Protein AF-A0A6G3WKS9-F1 (afdb_monomer_lite)

Secondary structure (DSSP, 8-state):
-B-SS-STT-HHHHHHHHHHHHTT---EEEEE-SSSS-EEEEETTEEEEEE----TT-S-TTTTS-STTT-TTS-SSHHHHHHHHHHHHHHHHHHHHHHHHHHHHHTT------S--GGGGHHHHHHHHHHHHHHHHHHHHHHHHHHHHHH--SHHHHHHHHHHHHHHGGGTHHHH-GGGG--

Foldseek 3Di:
DEDAADPVPPPVLLVVQQVCVVVVDAAEYEYADPDQDWDWDDRHNHIYIHHHADQVCVQFPLLQDACPPVQPLADNHLVVLVVQLVVLVVLLVLLVVLLVLLVCVVVVHDDDNPDDHPVVSPVSNVVSVVSNVSSVVNSVSNVVSNVVSVVLPDPVSVVVLVVLCVVPPVCSCCRRPVSVVSD

Structure (mmCIF, N/CA/C/O backbone):
data_AF-A0A6G3WKS9-F1
#
_entry.id   AF-A0A6G3WKS9-F1
#
loop_
_atom_site.group_PDB
_atom_site.id
_atom_site.type_symbol
_atom_site.label_atom_id
_atom_site.label_alt_id
_atom_site.label_comp_id
_atom_site.label_asym_id
_atom_site.label_entity_id
_atom_site.label_seq_id
_atom_site.pdbx_PDB_ins_code
_atom_site.Cartn_x
_atom_site.Cartn_y
_atom_site.Cartn_z
_atom_site.occupancy
_atom_site.B_iso_or_equiv
_atom_site.auth_seq_id
_atom_site.auth_comp_id
_atom_site.auth_asym_id
_atom_site.auth_atom_id
_atom_site.pdbx_PDB_model_num
ATOM 1 N N . MET A 1 1 ? -14.048 -22.497 21.958 1.00 89.44 1 MET A N 1
ATOM 2 C CA . MET A 1 1 ? -14.001 -21.054 22.300 1.00 89.44 1 MET A CA 1
ATOM 3 C C . MET A 1 1 ? -13.905 -20.235 21.019 1.00 89.44 1 MET A C 1
ATOM 5 O O . MET A 1 1 ? -13.146 -20.623 20.140 1.00 89.44 1 MET A O 1
ATOM 9 N N . LEU A 1 2 ? -14.653 -19.137 20.895 1.00 90.25 2 LEU A N 1
ATOM 10 C CA . LEU A 1 2 ? -14.643 -18.257 19.717 1.00 90.25 2 LEU A CA 1
ATOM 11 C C . LEU A 1 2 ? -14.264 -16.834 20.134 1.00 90.25 2 LEU A C 1
ATOM 13 O O . LEU A 1 2 ? -14.763 -16.348 21.148 1.00 90.25 2 LEU A O 1
ATOM 17 N N . VAL A 1 3 ? -13.397 -16.178 19.364 1.00 89.38 3 VAL A N 1
ATOM 18 C CA . VAL A 1 3 ? -12.942 -14.807 19.632 1.00 89.38 3 VAL A CA 1
ATOM 19 C C . VAL A 1 3 ? -12.871 -14.016 18.325 1.00 89.38 3 VAL A C 1
ATOM 21 O O . VAL A 1 3 ? -12.356 -14.514 17.329 1.00 89.38 3 VAL A O 1
ATOM 24 N N . ASP A 1 4 ? -13.339 -12.767 18.335 1.00 82.50 4 ASP A N 1
ATOM 25 C CA . ASP A 1 4 ? -13.295 -11.855 17.171 1.00 82.50 4 ASP A CA 1
ATOM 26 C C . ASP A 1 4 ? -11.927 -11.154 16.993 1.00 82.50 4 ASP A C 1
ATOM 28 O O . ASP A 1 4 ? -11.723 -10.330 16.109 1.00 82.50 4 ASP A O 1
ATOM 32 N N . ASN A 1 5 ? -10.947 -11.503 17.829 1.00 79.62 5 ASN A N 1
ATOM 33 C CA . ASN A 1 5 ? -9.589 -10.970 17.780 1.00 79.62 5 ASN A CA 1
ATOM 34 C C . ASN A 1 5 ? -8.600 -12.007 17.231 1.00 79.62 5 ASN A C 1
ATOM 36 O O . ASN A 1 5 ? -8.865 -13.212 17.175 1.00 79.62 5 ASN A O 1
ATOM 40 N N . GLY A 1 6 ? -7.402 -11.534 16.882 1.00 78.44 6 GLY A N 1
ATOM 41 C CA . GLY A 1 6 ? -6.249 -12.414 16.731 1.00 78.44 6 GLY A CA 1
ATOM 42 C C . GLY A 1 6 ? -5.862 -13.023 18.082 1.00 78.44 6 GLY A C 1
ATOM 43 O O . GLY A 1 6 ? -5.821 -12.331 19.095 1.00 78.44 6 GLY A O 1
ATOM 44 N N . VAL A 1 7 ? -5.548 -14.320 18.104 1.00 81.50 7 VAL A N 1
ATOM 45 C CA . VAL A 1 7 ? -5.123 -15.007 19.341 1.00 81.50 7 VAL A CA 1
ATOM 46 C C . VAL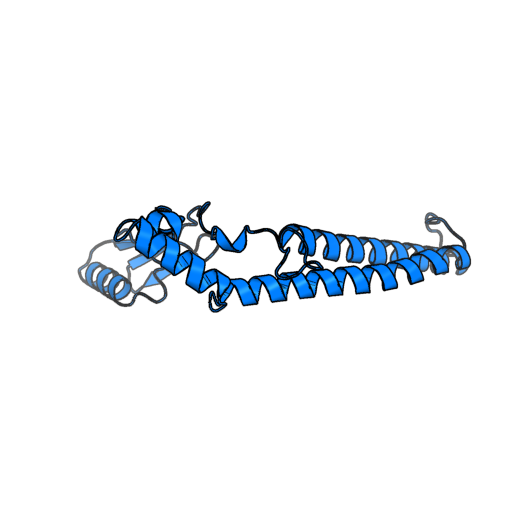 A 1 7 ? -3.706 -14.591 19.750 1.00 81.50 7 VAL A C 1
ATOM 48 O O . VAL A 1 7 ? -3.388 -14.503 20.935 1.00 81.50 7 VAL A O 1
ATOM 51 N N . LYS A 1 8 ? -2.831 -14.299 18.779 1.00 80.69 8 LYS A N 1
ATOM 52 C CA . LYS A 1 8 ? -1.466 -13.826 19.037 1.00 80.69 8 LYS A CA 1
ATOM 53 C C . LYS A 1 8 ? -1.511 -12.373 19.529 1.00 80.69 8 LYS A C 1
ATOM 55 O O . LYS A 1 8 ? -1.877 -11.486 18.768 1.00 80.69 8 LYS A O 1
ATOM 60 N N . GLY A 1 9 ? -1.125 -12.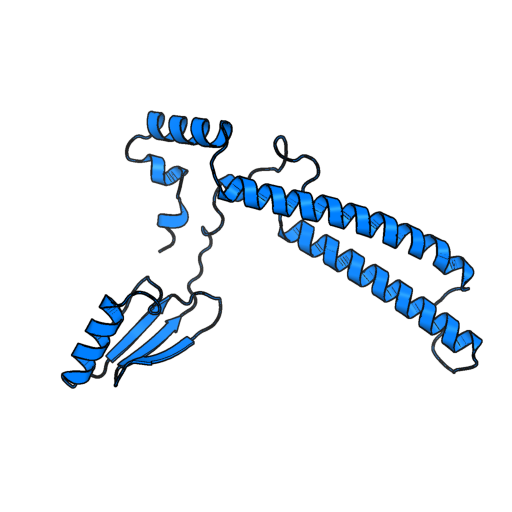150 20.786 1.00 76.56 9 GLY A N 1
ATOM 61 C CA . GLY A 1 9 ? -1.134 -10.833 21.439 1.00 76.56 9 GLY A CA 1
ATOM 62 C C . GLY A 1 9 ? -2.240 -10.648 22.485 1.00 76.56 9 GLY A C 1
ATOM 63 O O . GLY A 1 9 ? -2.084 -9.799 23.357 1.00 76.56 9 GLY A O 1
ATOM 64 N N . ASP A 1 10 ? -3.298 -11.471 22.477 1.00 83.12 10 ASP A N 1
ATOM 65 C CA . ASP A 1 10 ? -4.302 -11.477 23.551 1.00 83.12 10 ASP A CA 1
ATOM 66 C C . ASP A 1 10 ? -3.964 -12.545 24.599 1.00 83.12 10 ASP A C 1
ATOM 68 O O . ASP A 1 10 ? -4.352 -13.712 24.506 1.00 83.12 10 ASP A O 1
ATOM 72 N N . SER A 1 11 ? -3.200 -12.137 25.613 1.00 82.56 11 SER A N 1
ATOM 73 C CA . SER A 1 11 ? -2.743 -13.034 26.679 1.00 82.56 11 SER A CA 1
ATOM 74 C C . SER A 1 11 ? -3.888 -13.631 27.503 1.00 82.56 11 SER A C 1
ATOM 76 O O . SER A 1 11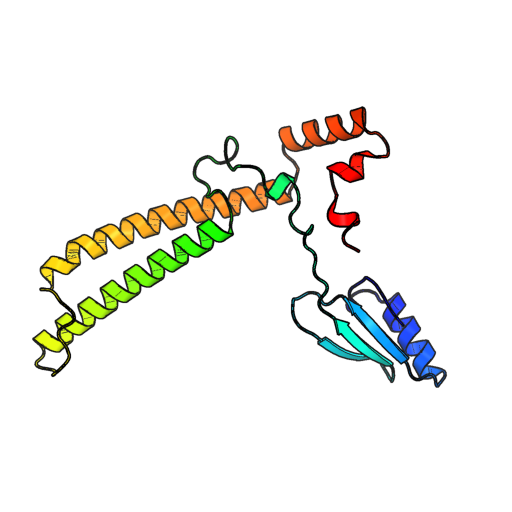 ? -3.731 -14.723 28.049 1.00 82.56 11 SER A O 1
ATOM 78 N N . ARG A 1 12 ? -5.048 -12.965 27.582 1.00 90.38 12 ARG A N 1
ATOM 79 C CA . ARG A 1 12 ? -6.195 -13.425 28.384 1.00 90.38 12 ARG A CA 1
ATOM 80 C C . ARG A 1 12 ? -6.833 -14.653 27.760 1.00 90.38 12 ARG A C 1
ATOM 82 O O . ARG A 1 12 ? -7.049 -15.647 28.444 1.00 90.38 12 ARG A O 1
ATOM 89 N N . VAL A 1 13 ? -7.060 -14.601 26.450 1.00 92.00 13 VAL A N 1
ATOM 90 C CA . VAL A 1 13 ? -7.641 -15.710 25.686 1.00 92.00 13 VAL A CA 1
ATOM 91 C C . VAL A 1 13 ? -6.739 -16.939 25.755 1.00 92.00 13 VAL A C 1
ATOM 93 O O . VAL A 1 13 ? -7.223 -18.046 25.967 1.00 92.00 13 VAL A O 1
ATOM 96 N N . GLN A 1 14 ? -5.426 -16.748 25.621 1.00 92.50 14 GLN A N 1
ATOM 97 C CA . GLN A 1 14 ? -4.466 -17.850 25.687 1.00 92.50 14 GLN A CA 1
ATOM 98 C C . GLN A 1 14 ? -4.440 -18.506 27.069 1.00 92.50 14 GLN A C 1
ATOM 100 O O . GLN A 1 14 ? -4.439 -19.731 27.160 1.00 92.50 14 GLN A O 1
ATOM 105 N N . LYS A 1 15 ? -4.445 -17.701 28.140 1.00 93.50 15 LYS A N 1
ATOM 106 C CA . LYS A 1 15 ? -4.494 -18.202 29.520 1.00 93.50 15 LYS A CA 1
ATOM 107 C C . LYS A 1 15 ? -5.796 -18.942 29.806 1.00 93.50 15 LYS A C 1
ATOM 109 O O . LYS A 1 15 ? -5.747 -20.010 30.397 1.00 93.50 15 LYS A O 1
ATOM 114 N N . ALA A 1 16 ? -6.932 -18.410 29.356 1.00 94.50 16 ALA A N 1
ATOM 115 C CA . ALA A 1 16 ? -8.228 -19.059 29.528 1.00 94.50 16 ALA A CA 1
ATOM 116 C C . ALA A 1 16 ? -8.301 -20.393 28.769 1.00 94.50 16 ALA A C 1
ATOM 118 O O . ALA A 1 16 ? -8.706 -21.398 29.342 1.00 94.50 16 ALA A O 1
ATOM 119 N N . ALA A 1 17 ? -7.850 -20.422 27.510 1.00 94.19 17 ALA A N 1
ATOM 120 C CA . ALA A 1 17 ? -7.817 -21.646 26.712 1.00 94.19 17 ALA A CA 1
ATOM 121 C C . ALA A 1 17 ? -6.893 -22.706 27.326 1.00 94.19 17 ALA A C 1
ATOM 123 O O . ALA A 1 17 ? -7.271 -23.870 27.394 1.00 94.19 17 ALA A O 1
ATOM 124 N N . ARG A 1 18 ? -5.716 -22.293 27.818 1.00 93.94 18 ARG A N 1
ATOM 125 C CA . ARG A 1 18 ? -4.791 -23.188 28.518 1.00 93.94 18 ARG A CA 1
ATOM 126 C C . ARG A 1 18 ? -5.394 -23.708 29.819 1.00 93.94 18 ARG A C 1
ATOM 128 O O . ARG A 1 18 ? -5.443 -24.906 29.999 1.00 93.94 18 ARG A O 1
ATOM 135 N N . SER A 1 19 ? -5.922 -22.833 30.672 1.00 94.94 19 SER A N 1
ATOM 136 C CA . SER A 1 19 ? -6.526 -23.238 31.946 1.00 94.94 19 SER A CA 1
ATOM 137 C C . SER A 1 19 ? -7.701 -24.199 31.763 1.00 94.94 19 SER A C 1
ATOM 139 O O . SER A 1 19 ? -7.881 -25.089 32.584 1.00 94.94 19 SER A O 1
ATOM 141 N N . ALA A 1 20 ? -8.505 -24.023 30.710 1.00 94.88 20 ALA A N 1
ATOM 142 C CA . ALA A 1 20 ? -9.580 -24.952 30.388 1.00 94.88 20 ALA A CA 1
ATOM 143 C C . ALA A 1 20 ? -9.031 -26.305 29.905 1.00 94.88 20 ALA A C 1
ATOM 145 O O . ALA A 1 20 ? -9.520 -27.344 30.335 1.00 94.88 20 ALA A O 1
ATOM 146 N N . ALA A 1 21 ? -7.990 -26.302 29.069 1.00 95.38 21 ALA A N 1
ATOM 147 C CA . ALA A 1 21 ? -7.338 -27.535 28.635 1.00 95.38 21 ALA A CA 1
ATOM 148 C C . ALA A 1 21 ? -6.660 -28.277 29.803 1.00 95.38 21 ALA A C 1
ATOM 150 O O . ALA A 1 21 ? -6.859 -29.476 29.954 1.00 95.38 21 ALA A O 1
ATOM 151 N N . ASP A 1 22 ? -5.963 -27.555 30.687 1.00 94.69 22 ASP A N 1
ATOM 152 C CA . ASP A 1 22 ? -5.321 -28.097 31.894 1.00 94.69 22 ASP A CA 1
ATOM 153 C C . ASP A 1 22 ? -6.353 -28.691 32.876 1.00 94.69 22 ASP A C 1
ATOM 155 O O . ASP A 1 22 ? -6.047 -29.610 33.630 1.00 94.69 22 ASP A O 1
ATOM 159 N N . ALA A 1 23 ? -7.596 -28.198 32.848 1.00 95.81 23 ALA A N 1
ATOM 160 C CA . ALA A 1 23 ? -8.722 -28.755 33.599 1.00 95.81 23 ALA A CA 1
ATOM 161 C C . ALA A 1 23 ? -9.376 -29.981 32.918 1.00 95.81 23 ALA A C 1
ATOM 163 O O . ALA A 1 23 ? -10.415 -30.449 33.380 1.00 95.81 23 ALA A O 1
ATOM 164 N N . GLY A 1 24 ? -8.793 -30.495 31.829 1.00 95.25 24 GLY A N 1
ATOM 165 C CA . GLY A 1 24 ? -9.223 -31.715 31.140 1.00 95.25 24 GLY A CA 1
ATOM 166 C C . GLY A 1 24 ? -10.253 -31.514 30.025 1.00 95.25 24 GLY A C 1
ATOM 167 O O . GLY A 1 24 ? -10.790 -32.495 29.514 1.00 95.25 24 GLY A O 1
ATOM 168 N N . TRP A 1 25 ? -10.551 -30.273 29.628 1.00 96.25 25 TRP A N 1
ATOM 169 C CA . TRP A 1 25 ? -11.479 -30.008 28.525 1.00 96.25 25 TRP A CA 1
ATOM 170 C C . TRP A 1 25 ? -10.778 -30.113 27.164 1.00 96.25 25 TRP A C 1
ATOM 172 O O . TRP A 1 25 ? -9.673 -29.602 26.988 1.00 96.25 25 TRP A O 1
ATOM 182 N N . ASP A 1 26 ? -11.453 -30.678 26.157 1.00 95.81 26 ASP A N 1
ATOM 183 C CA . ASP A 1 26 ? -11.001 -30.558 24.765 1.00 95.81 26 ASP A CA 1
ATOM 184 C C . ASP A 1 26 ? -11.308 -29.147 24.243 1.00 95.81 26 ASP A C 1
ATOM 186 O O . ASP A 1 26 ? -12.457 -28.772 23.978 1.00 95.81 26 ASP A O 1
ATOM 190 N N . VAL A 1 27 ? -10.268 -28.320 24.145 1.00 96.44 27 VAL A N 1
ATOM 191 C CA . VAL A 1 27 ? -10.400 -26.907 23.794 1.00 96.44 27 VAL A CA 1
ATOM 192 C C . VAL A 1 27 ? -9.940 -26.667 22.364 1.00 96.44 27 VAL A C 1
ATOM 194 O O . VAL A 1 27 ? -8.751 -26.712 22.051 1.00 96.44 27 VAL A O 1
ATOM 197 N N . VAL A 1 28 ? -10.883 -26.256 21.514 1.00 95.88 28 VAL A N 1
ATOM 198 C CA . VAL A 1 28 ? -10.584 -25.634 20.218 1.00 95.88 28 VAL A CA 1
ATOM 199 C C . VAL A 1 28 ? -10.906 -24.142 20.277 1.00 95.88 28 VAL A C 1
ATOM 201 O O . VAL A 1 28 ? -12.049 -23.731 20.498 1.00 95.88 28 VAL A O 1
ATOM 204 N N . LEU A 1 29 ? -9.884 -23.315 20.085 1.00 94.38 29 LEU A N 1
ATOM 205 C CA . LEU A 1 29 ? -9.941 -21.863 20.054 1.00 94.38 29 LEU A CA 1
ATOM 206 C C . LEU A 1 29 ? -9.955 -21.362 18.608 1.00 94.38 29 LEU A C 1
ATOM 208 O O . LEU A 1 29 ? -8.958 -21.463 17.894 1.00 94.38 29 LEU A O 1
ATOM 212 N N . PHE A 1 30 ? -11.070 -20.767 18.200 1.00 94.12 30 PHE A N 1
ATOM 213 C CA . PHE A 1 30 ? -11.208 -20.093 16.917 1.00 94.12 30 PHE A CA 1
ATOM 214 C C . PHE A 1 30 ? -10.969 -18.590 17.062 1.00 94.12 30 PHE A C 1
ATOM 216 O O . PHE A 1 30 ? -11.537 -17.955 17.952 1.00 94.12 30 PHE A O 1
ATOM 223 N N . GLY A 1 31 ? -10.146 -18.029 16.176 1.00 92.56 31 GLY A N 1
ATOM 224 C CA . GLY A 1 31 ? -9.863 -16.594 16.116 1.00 92.56 31 GLY A CA 1
ATOM 225 C C . GLY A 1 31 ? -9.794 -16.057 14.689 1.00 92.56 31 GLY A C 1
ATOM 226 O O . GLY A 1 31 ? -9.873 -16.814 13.718 1.00 92.56 31 GLY A O 1
ATOM 227 N N . VAL A 1 32 ? -9.599 -14.746 14.555 1.00 90.69 32 VAL A N 1
ATOM 228 C CA . VAL A 1 32 ? -9.480 -14.084 13.247 1.00 90.69 32 VAL A CA 1
ATOM 229 C C . VAL A 1 32 ? -8.035 -14.128 12.754 1.00 90.69 32 VAL A C 1
ATOM 231 O O . VAL A 1 32 ? -7.097 -13.793 13.483 1.00 90.69 32 VAL A O 1
ATOM 234 N N . SER A 1 33 ? -7.842 -14.547 11.501 1.00 90.56 33 SER A N 1
ATOM 235 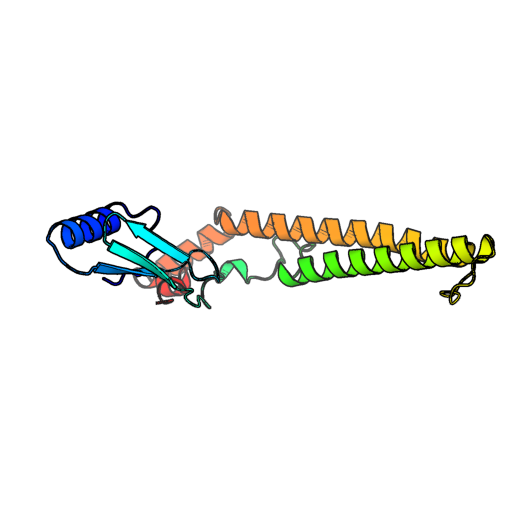C CA . SER A 1 33 ? -6.520 -14.562 10.871 1.00 90.56 33 SER A CA 1
ATOM 236 C C . SER A 1 33 ? -6.015 -13.148 10.564 1.00 90.56 33 SER A C 1
ATOM 238 O O . SER A 1 33 ? -6.775 -12.328 10.044 1.00 90.56 33 SER A O 1
ATOM 240 N N . PRO A 1 34 ? -4.730 -12.837 10.834 1.00 86.31 34 PRO A N 1
ATOM 241 C CA . PRO A 1 34 ? -4.144 -11.547 10.471 1.00 86.31 34 PRO A CA 1
ATOM 242 C C . PRO A 1 34 ? -3.980 -11.374 8.952 1.00 86.31 34 PRO A C 1
ATOM 244 O O . PRO A 1 34 ? -3.779 -10.254 8.472 1.00 86.31 34 PRO A O 1
ATOM 247 N N . ASN A 1 35 ? -4.029 -12.470 8.193 1.00 87.88 35 ASN A N 1
ATOM 248 C CA . ASN A 1 35 ? -3.887 -12.489 6.744 1.00 87.88 35 ASN A CA 1
ATOM 249 C C . ASN A 1 35 ? -5.021 -13.311 6.098 1.00 87.88 35 ASN A C 1
ATOM 251 O O . ASN A 1 35 ? -5.963 -13.745 6.758 1.00 87.88 35 ASN A O 1
ATOM 255 N N . SER A 1 36 ? -4.949 -13.503 4.782 1.00 86.81 36 SER A N 1
ATOM 256 C CA . SER A 1 36 ? -5.952 -14.272 4.033 1.00 86.81 36 SER A CA 1
ATOM 257 C C . SER A 1 36 ? -5.773 -15.794 4.141 1.00 86.81 36 SER A C 1
ATOM 259 O O . SER A 1 36 ? -6.411 -16.530 3.393 1.00 86.81 36 SER A O 1
ATOM 261 N N . GLU A 1 37 ? -4.914 -16.278 5.038 1.00 91.94 37 GLU A N 1
ATOM 262 C CA . GLU A 1 37 ? -4.574 -17.695 5.188 1.00 91.94 37 GLU A CA 1
ATOM 263 C C . GLU A 1 37 ? -5.080 -18.243 6.522 1.00 91.94 37 GLU A C 1
ATOM 265 O O . GLU A 1 37 ? -5.258 -17.509 7.496 1.00 91.94 37 GLU A O 1
ATOM 270 N N . LYS A 1 38 ? -5.321 -19.554 6.574 1.00 93.88 38 LYS A N 1
ATOM 271 C CA . LYS A 1 38 ? -5.639 -20.245 7.826 1.00 93.88 38 LYS A CA 1
ATOM 272 C C . LYS A 1 38 ? -4.345 -20.515 8.587 1.00 93.88 38 LYS A C 1
ATOM 274 O O . LYS A 1 38 ? -3.377 -20.971 7.988 1.00 93.88 38 LYS A O 1
ATOM 279 N N . HIS A 1 39 ? -4.356 -20.302 9.900 1.00 93.69 39 HIS A N 1
ATOM 280 C CA . HIS A 1 39 ? -3.232 -20.656 10.776 1.00 93.69 39 HIS A CA 1
ATOM 281 C C . HIS A 1 39 ? -3.700 -21.608 11.858 1.00 93.69 39 HIS A C 1
ATOM 283 O O . HIS A 1 39 ? -4.794 -21.439 12.394 1.00 93.69 39 HIS A O 1
ATOM 289 N N . SER A 1 40 ? -2.865 -22.576 12.214 1.00 94.62 40 SER A N 1
ATOM 290 C CA . SER A 1 40 ? -3.154 -23.495 13.309 1.00 94.62 40 SER A CA 1
ATOM 291 C C . SER A 1 40 ? -1.914 -23.787 14.131 1.00 94.62 40 SER A C 1
ATOM 293 O O . SER A 1 40 ? -0.843 -24.013 13.574 1.00 94.62 40 SER A O 1
ATOM 295 N N . TRP A 1 41 ? -2.071 -23.806 15.448 1.00 94.75 41 TRP A N 1
ATOM 296 C CA . TRP A 1 41 ? -1.028 -24.209 16.390 1.00 94.75 41 TRP A CA 1
ATOM 297 C C . TRP A 1 41 ? -1.669 -24.668 17.704 1.00 94.75 41 TRP A C 1
ATOM 299 O O . TRP A 1 41 ? -2.892 -24.656 17.830 1.00 94.75 41 TRP A O 1
ATOM 309 N N . LYS A 1 42 ? -0.858 -25.075 18.684 1.00 93.94 42 LYS A N 1
ATOM 310 C CA . LYS A 1 42 ? -1.326 -25.475 20.019 1.00 93.94 42 LYS A CA 1
ATOM 311 C C . LYS A 1 42 ? -0.835 -24.531 21.115 1.00 93.94 42 LYS A C 1
ATOM 313 O O . LYS A 1 42 ? 0.243 -23.948 21.000 1.00 93.94 42 LYS A O 1
ATOM 318 N N . ILE A 1 43 ? -1.619 -24.396 22.181 1.00 90.81 43 ILE A N 1
ATOM 319 C CA . ILE A 1 43 ? -1.246 -23.699 23.418 1.00 90.81 43 ILE A CA 1
ATOM 320 C C . ILE A 1 43 ? -1.513 -24.656 24.583 1.00 90.81 43 ILE A C 1
ATOM 322 O O . ILE A 1 43 ? -2.645 -24.756 25.045 1.00 90.81 43 ILE A O 1
ATOM 326 N N . GLY A 1 44 ? -0.472 -25.349 25.056 1.00 90.25 44 GLY A N 1
ATOM 327 C CA . GLY A 1 44 ? -0.682 -26.541 25.889 1.00 90.25 44 GLY A CA 1
ATOM 328 C C . GLY A 1 44 ? -1.439 -27.591 25.074 1.00 90.25 44 GLY A C 1
ATOM 329 O O . GLY A 1 44 ? -1.117 -27.790 23.898 1.00 90.25 44 GLY A O 1
ATOM 330 N N . ASP A 1 45 ? -2.496 -28.156 25.650 1.00 93.38 45 ASP A N 1
ATOM 331 C CA . ASP A 1 45 ? -3.371 -29.108 24.955 1.00 93.38 45 ASP A CA 1
ATOM 332 C C . ASP A 1 45 ? -4.496 -28.448 24.140 1.00 93.38 45 ASP A C 1
ATOM 334 O O . ASP A 1 45 ? -5.122 -29.096 23.300 1.00 93.38 45 ASP A O 1
ATOM 338 N N . ALA A 1 46 ? -4.695 -27.131 24.275 1.00 95.12 46 ALA A N 1
ATOM 339 C CA . ALA A 1 46 ? -5.672 -26.399 23.474 1.00 95.12 46 ALA A CA 1
ATOM 340 C C . ALA A 1 46 ? -5.217 -26.247 22.010 1.00 95.12 46 ALA A C 1
ATOM 342 O O . ALA A 1 46 ? -4.106 -25.783 21.726 1.00 95.12 46 ALA A O 1
ATOM 343 N N . GLN A 1 47 ? -6.103 -26.548 21.058 1.00 96.00 47 GLN A N 1
ATOM 344 C CA . GLN A 1 47 ? -5.897 -26.275 19.633 1.00 96.00 47 GLN A CA 1
ATOM 345 C C . GLN A 1 47 ? -6.324 -24.850 19.291 1.00 96.00 47 GLN A C 1
ATOM 347 O O . GLN A 1 47 ? -7.410 -24.417 19.656 1.00 96.00 47 GLN A O 1
ATOM 352 N N . VAL A 1 48 ? -5.525 -24.134 18.507 1.00 95.62 48 VAL A N 1
ATOM 353 C CA . VAL A 1 48 ? -5.863 -22.808 17.984 1.00 95.62 48 VAL A CA 1
ATOM 354 C C . VAL A 1 48 ? -6.022 -22.873 16.475 1.00 95.62 48 VAL A C 1
ATOM 356 O O . VAL A 1 48 ? -5.182 -23.448 15.785 1.00 95.62 48 VAL A O 1
ATOM 359 N N . ARG A 1 49 ? -7.087 -22.261 15.954 1.00 95.19 49 ARG A N 1
ATOM 360 C CA . ARG A 1 49 ? -7.378 -22.144 14.523 1.00 95.19 49 ARG A CA 1
ATOM 361 C C . ARG A 1 49 ? -7.775 -20.708 14.196 1.00 95.19 49 ARG A C 1
ATOM 363 O O . ARG A 1 49 ? -8.822 -20.234 14.626 1.00 95.19 49 ARG A O 1
ATOM 370 N N . LEU A 1 50 ? -6.953 -20.012 13.419 1.00 94.94 50 LEU A N 1
ATOM 371 C CA . LEU A 1 50 ? -7.302 -18.702 12.883 1.00 94.94 50 LEU A CA 1
ATOM 372 C C . LEU A 1 50 ? -7.920 -18.836 11.498 1.00 94.94 50 LEU A C 1
ATOM 374 O O . LEU A 1 50 ? -7.337 -19.462 10.610 1.00 94.94 50 LEU A O 1
ATOM 378 N N . ILE A 1 51 ? -9.079 -18.213 11.312 1.00 93.19 51 ILE A N 1
ATOM 379 C CA . ILE A 1 51 ? -9.844 -18.257 10.068 1.00 93.19 51 ILE A CA 1
ATOM 380 C C . ILE A 1 51 ? -9.813 -16.868 9.410 1.00 93.19 51 ILE A C 1
ATOM 382 O O . ILE A 1 51 ? -10.019 -15.863 10.096 1.00 93.19 51 ILE A O 1
ATOM 386 N N . PRO A 1 52 ? -9.553 -16.775 8.092 1.00 91.38 52 PRO A N 1
ATOM 387 C CA . PRO A 1 52 ? -9.703 -15.530 7.349 1.00 91.38 52 PRO A CA 1
ATOM 388 C C . PRO A 1 52 ? -11.141 -15.018 7.410 1.00 91.38 52 PRO A C 1
ATOM 390 O O . PRO A 1 52 ? -12.074 -15.723 7.027 1.00 91.38 52 PRO A O 1
ATOM 393 N N . LYS A 1 53 ? -11.306 -13.771 7.844 1.00 87.69 53 LYS A N 1
ATOM 394 C CA . LYS A 1 53 ? -12.588 -13.065 7.858 1.00 87.69 53 LYS A CA 1
ATOM 395 C C . LYS A 1 53 ? -12.574 -11.983 6.771 1.00 87.69 53 LYS A C 1
ATOM 397 O O . LYS A 1 53 ? -11.651 -11.160 6.766 1.00 87.69 53 LYS A O 1
ATOM 402 N N . PRO A 1 54 ? -13.541 -11.965 5.834 1.00 84.38 54 PRO A N 1
ATOM 403 C CA . PRO A 1 54 ? -13.709 -10.842 4.917 1.00 84.38 54 PRO A CA 1
ATOM 404 C C . PRO A 1 54 ? -13.899 -9.539 5.701 1.00 84.38 54 PRO A C 1
ATOM 406 O O . PRO A 1 54 ? -14.612 -9.520 6.692 1.00 84.38 54 PRO A O 1
ATOM 409 N N . ASN A 1 55 ? -13.253 -8.459 5.263 1.00 84.44 55 ASN A N 1
ATOM 410 C CA . ASN A 1 55 ? -13.381 -7.136 5.885 1.00 84.44 55 ASN A CA 1
ATOM 411 C C . ASN A 1 55 ? -13.579 -6.085 4.773 1.00 84.44 55 ASN A C 1
ATOM 413 O O . ASN A 1 55 ? -12.633 -5.369 4.413 1.00 84.44 55 ASN A O 1
ATOM 417 N N . PRO A 1 56 ? -14.745 -6.084 4.092 1.00 84.19 56 PRO A N 1
ATOM 418 C CA . PRO A 1 56 ? -15.035 -5.185 2.973 1.00 84.19 56 PRO A CA 1
ATOM 419 C C . PRO A 1 56 ? -14.982 -3.698 3.349 1.00 84.19 56 PRO A C 1
ATOM 421 O O . PRO A 1 56 ? -14.690 -2.864 2.488 1.00 84.19 56 PRO A O 1
ATOM 424 N N . LEU A 1 57 ? -15.221 -3.351 4.615 1.00 85.50 57 LEU A N 1
ATOM 425 C CA . LEU A 1 57 ? -15.159 -1.986 5.137 1.00 85.50 57 LEU A CA 1
ATOM 426 C C . LEU A 1 57 ? -13.767 -1.613 5.664 1.00 85.50 57 LEU A C 1
ATOM 428 O O . LEU A 1 57 ? -13.588 -0.497 6.157 1.00 85.50 57 LEU A O 1
ATOM 432 N N . ARG A 1 58 ? -12.760 -2.486 5.514 1.00 83.31 58 ARG A N 1
ATOM 433 C CA . ARG A 1 58 ? -11.369 -2.207 5.904 1.00 83.31 58 ARG A CA 1
ATOM 434 C C . ARG A 1 58 ? -10.829 -0.894 5.326 1.00 83.31 58 ARG A C 1
ATOM 436 O O . ARG A 1 58 ? -10.170 -0.167 6.076 1.00 83.31 58 ARG A O 1
ATOM 443 N N . PRO A 1 59 ? -11.044 -0.554 4.035 1.00 80.69 59 PRO A N 1
ATOM 444 C CA . PRO A 1 59 ? -10.634 0.743 3.513 1.00 80.69 59 PRO A CA 1
ATOM 445 C C . PRO A 1 59 ? -11.461 1.851 4.166 1.00 80.69 59 PRO A C 1
ATOM 447 O O . PRO A 1 59 ? -12.688 1.888 4.051 1.00 80.69 59 PRO A O 1
ATOM 450 N N . ARG A 1 60 ? -10.799 2.805 4.823 1.00 81.50 60 ARG A N 1
ATOM 451 C CA . ARG A 1 60 ? -11.513 3.904 5.476 1.00 81.50 60 ARG A CA 1
ATOM 452 C C . ARG A 1 60 ? -12.034 4.865 4.412 1.00 81.50 60 ARG A C 1
ATOM 454 O O . ARG A 1 60 ? -11.400 5.093 3.381 1.00 81.50 60 ARG A O 1
ATOM 461 N N . ARG A 1 61 ? -13.166 5.529 4.671 1.00 80.12 61 ARG A N 1
ATOM 462 C CA . ARG A 1 61 ? -13.753 6.492 3.711 1.00 80.12 61 ARG A CA 1
ATOM 463 C C . ARG A 1 61 ? -12.767 7.582 3.265 1.00 80.12 61 ARG A C 1
ATOM 465 O O . ARG A 1 61 ? -12.836 8.031 2.123 1.00 80.12 61 ARG A O 1
ATOM 472 N N . HIS A 1 62 ? -11.866 8.031 4.143 1.00 80.88 62 HIS A N 1
ATOM 473 C CA . HIS A 1 62 ? -10.856 9.035 3.789 1.00 80.88 62 HIS A CA 1
ATOM 474 C C . HIS A 1 62 ? -9.730 8.476 2.905 1.00 80.88 62 HIS A C 1
ATOM 476 O O . HIS A 1 62 ? -9.204 9.224 2.078 1.00 80.88 62 HIS A O 1
ATOM 482 N N . ASP A 1 63 ? -9.427 7.177 2.990 1.00 81.00 63 ASP A N 1
ATOM 483 C CA . ASP A 1 63 ? -8.468 6.501 2.106 1.00 81.00 63 ASP A CA 1
ATOM 484 C C . ASP A 1 63 ? -8.962 6.479 0.658 1.00 81.00 63 ASP A C 1
ATOM 486 O O . ASP A 1 63 ? -8.165 6.553 -0.276 1.00 81.00 63 ASP A O 1
ATOM 490 N N . MET A 1 64 ? -10.284 6.459 0.471 1.00 82.19 64 MET A N 1
ATOM 491 C CA . MET A 1 64 ? -10.945 6.412 -0.837 1.00 82.19 64 MET A CA 1
ATOM 492 C C . MET A 1 64 ? -11.141 7.788 -1.495 1.00 82.19 64 MET A C 1
ATOM 494 O O . MET A 1 64 ? -11.626 7.868 -2.626 1.00 82.19 64 MET A O 1
ATOM 498 N N . ARG A 1 65 ? -10.793 8.894 -0.818 1.00 85.81 65 ARG A N 1
ATOM 499 C CA . ARG A 1 65 ? -10.941 10.247 -1.386 1.00 85.81 65 ARG A CA 1
ATOM 500 C C . ARG A 1 65 ? -10.049 10.415 -2.619 1.00 85.81 65 ARG A C 1
ATOM 502 O O . ARG A 1 65 ? -8.974 9.816 -2.720 1.00 85.81 65 ARG A O 1
ATOM 509 N N . ARG A 1 66 ? -10.446 11.289 -3.549 1.00 87.81 66 ARG A N 1
ATOM 510 C CA . ARG A 1 66 ? -9.600 11.619 -4.707 1.00 87.81 66 ARG A CA 1
ATOM 511 C C . ARG A 1 66 ? -8.282 12.269 -4.250 1.00 87.81 66 ARG A C 1
ATOM 513 O O . ARG A 1 66 ? -8.264 12.922 -3.206 1.00 87.81 66 ARG A O 1
ATOM 520 N N . PRO A 1 67 ? -7.174 12.073 -4.985 1.00 87.62 67 PRO A N 1
ATOM 521 C CA . PRO A 1 67 ? -5.893 12.686 -4.642 1.00 87.62 67 PRO A CA 1
ATOM 522 C C . PRO A 1 67 ? -5.897 14.213 -4.666 1.00 87.62 67 PRO A C 1
ATOM 524 O O . PRO A 1 67 ? -5.284 14.845 -3.810 1.00 87.62 67 PRO A O 1
ATOM 527 N N . PHE A 1 68 ? -6.605 14.804 -5.627 1.00 85.25 68 PHE A N 1
ATOM 528 C CA . PHE A 1 68 ? -6.799 16.247 -5.717 1.00 85.25 68 PHE A CA 1
ATOM 529 C C . PHE A 1 68 ? -7.749 16.735 -4.606 1.00 85.25 68 PHE A C 1
ATOM 531 O O . PHE A 1 68 ? -8.765 16.072 -4.371 1.00 85.25 68 PHE A O 1
ATOM 538 N N . PRO A 1 69 ? -7.456 17.864 -3.931 1.00 86.19 69 PRO A N 1
ATOM 539 C CA . PRO A 1 69 ? -6.349 18.803 -4.181 1.00 86.19 69 PRO A CA 1
ATOM 540 C C . PRO A 1 69 ? -5.028 18.468 -3.468 1.00 86.19 69 PRO A C 1
ATOM 542 O O . PRO A 1 69 ? -4.006 19.074 -3.759 1.00 86.19 69 PRO A O 1
ATOM 545 N N . ARG A 1 70 ? -5.012 17.492 -2.552 1.00 86.19 70 ARG A N 1
ATOM 546 C CA . ARG A 1 70 ? -3.856 17.201 -1.681 1.00 86.19 70 ARG A CA 1
ATOM 547 C C . ARG A 1 70 ? -2.574 16.827 -2.430 1.00 86.19 70 ARG A C 1
ATOM 549 O O . ARG A 1 70 ? -1.494 17.232 -2.019 1.00 86.19 70 ARG A O 1
ATOM 556 N N . ARG A 1 71 ? -2.689 15.986 -3.462 1.00 90.62 71 ARG A N 1
ATOM 557 C CA . ARG A 1 71 ? -1.578 15.451 -4.269 1.00 90.62 71 ARG A CA 1
ATOM 558 C C . ARG A 1 71 ? -2.052 15.218 -5.713 1.00 90.62 71 ARG A C 1
ATOM 560 O O . ARG A 1 71 ? -2.474 14.106 -6.033 1.00 90.62 71 ARG A O 1
ATOM 567 N N . PRO A 1 72 ? -2.013 16.228 -6.601 1.00 91.62 72 PRO A N 1
ATOM 568 C CA . PRO A 1 72 ? -2.536 16.106 -7.969 1.00 91.62 72 PRO A CA 1
ATOM 569 C C . PRO A 1 72 ? -1.808 15.045 -8.810 1.00 91.62 72 PRO A C 1
ATOM 571 O O . PRO A 1 72 ? -2.412 14.417 -9.677 1.00 91.62 72 PRO A O 1
ATOM 574 N N . LEU A 1 73 ? -0.523 14.808 -8.531 1.00 95.06 73 LEU A N 1
ATOM 575 C CA . LEU A 1 73 ? 0.303 13.853 -9.272 1.00 95.06 73 LEU A CA 1
ATOM 576 C C . LEU A 1 73 ? 0.114 12.396 -8.828 1.00 95.06 73 LEU A C 1
ATOM 578 O O . LEU A 1 73 ? 0.527 11.486 -9.546 1.00 95.06 73 LEU A O 1
ATOM 582 N N . ALA A 1 74 ? -0.534 12.132 -7.695 1.00 94.94 74 ALA A N 1
ATOM 583 C CA . ALA A 1 74 ? -0.795 10.762 -7.267 1.00 94.94 74 ALA A CA 1
ATOM 584 C C . ALA A 1 74 ? -1.804 10.057 -8.196 1.00 94.94 74 ALA A C 1
ATOM 586 O O . ALA A 1 74 ? -2.585 10.677 -8.927 1.00 94.94 74 ALA A O 1
ATOM 587 N N . TYR A 1 75 ? -1.776 8.727 -8.203 1.00 94.44 75 TYR A N 1
ATOM 588 C CA . TYR A 1 75 ? -2.798 7.921 -8.860 1.00 94.44 75 TYR A CA 1
ATOM 589 C C . TYR A 1 75 ? -4.092 7.920 -8.044 1.00 94.44 75 TYR A C 1
ATOM 591 O O . TYR A 1 75 ? -4.086 8.109 -6.830 1.00 94.44 75 TYR A O 1
ATOM 599 N N . ARG A 1 76 ? -5.223 7.661 -8.716 1.00 90.00 76 ARG A N 1
ATOM 600 C CA . ARG A 1 76 ? -6.546 7.591 -8.074 1.00 90.00 76 ARG A CA 1
ATOM 601 C C . ARG A 1 76 ? -6.620 6.520 -6.982 1.00 90.00 76 ARG A C 1
ATOM 603 O O . ARG A 1 76 ? -7.353 6.712 -6.019 1.00 90.00 76 ARG A O 1
ATOM 610 N N . SER A 1 77 ? -5.892 5.415 -7.143 1.00 89.88 77 SER A N 1
ATOM 611 C CA . SER A 1 77 ? -5.808 4.350 -6.147 1.00 89.88 77 SER A CA 1
ATOM 612 C C . SER A 1 77 ? -4.418 3.695 -6.121 1.00 89.88 77 SER A C 1
ATOM 614 O O . SER A 1 77 ? -3.723 3.690 -7.147 1.00 89.88 77 SER A O 1
ATOM 616 N N . PRO A 1 78 ? -4.019 3.088 -4.985 1.00 90.44 78 PRO A N 1
ATOM 617 C CA . PRO A 1 78 ? -2.787 2.304 -4.891 1.00 90.44 78 PRO A CA 1
ATOM 618 C C . PRO A 1 78 ? -2.739 1.131 -5.880 1.00 90.44 78 PRO A C 1
ATOM 620 O O . PRO A 1 78 ? -1.671 0.795 -6.387 1.00 90.44 78 PRO A O 1
ATOM 623 N N . GLN A 1 79 ? -3.886 0.525 -6.205 1.00 91.38 79 GLN A N 1
ATOM 624 C CA . GLN A 1 79 ? -3.968 -0.566 -7.181 1.00 91.38 79 GLN A CA 1
ATOM 625 C C . GLN A 1 79 ? -3.560 -0.095 -8.582 1.00 91.38 79 GLN A C 1
ATOM 627 O O . GLN A 1 79 ? -2.789 -0.776 -9.254 1.00 91.38 79 GLN A O 1
ATOM 632 N N . VAL A 1 80 ? -4.004 1.098 -9.000 1.00 93.94 80 VAL A N 1
ATOM 633 C CA . VAL A 1 80 ? -3.605 1.681 -10.292 1.00 93.94 80 VAL A CA 1
ATOM 634 C C . VAL A 1 80 ? -2.102 1.961 -10.319 1.00 93.94 80 VAL A C 1
ATOM 636 O O . VAL A 1 80 ? -1.455 1.685 -11.328 1.00 93.94 80 VAL A O 1
ATOM 639 N N . ALA A 1 81 ? -1.532 2.458 -9.217 1.00 95.44 81 ALA A N 1
ATOM 640 C CA . ALA A 1 81 ? -0.089 2.669 -9.110 1.00 95.44 81 ALA A CA 1
ATOM 641 C C . ALA A 1 81 ? 0.688 1.351 -9.280 1.00 95.44 81 ALA A C 1
ATOM 643 O O . ALA A 1 81 ? 1.585 1.274 -10.119 1.00 95.44 81 ALA A O 1
ATOM 644 N N . ARG A 1 82 ? 0.295 0.292 -8.553 1.00 95.88 82 ARG A N 1
ATOM 645 C CA . ARG A 1 82 ? 0.906 -1.049 -8.648 1.00 95.88 82 ARG A CA 1
ATOM 646 C C . ARG A 1 82 ? 0.817 -1.619 -10.061 1.00 95.88 82 ARG A C 1
ATOM 648 O O . ARG A 1 82 ? 1.825 -2.074 -10.597 1.00 95.88 82 ARG A O 1
ATOM 655 N N . TYR A 1 83 ? -0.360 -1.535 -10.681 1.00 97.38 83 TYR A N 1
ATOM 656 C CA . TYR A 1 83 ? -0.565 -1.967 -12.062 1.00 97.38 83 TYR A CA 1
ATOM 657 C C . TYR A 1 83 ? 0.366 -1.226 -13.031 1.00 97.38 83 TYR A C 1
ATOM 659 O O . TYR A 1 83 ? 1.047 -1.860 -13.831 1.00 97.38 83 TYR A O 1
ATOM 667 N N . ARG A 1 84 ? 0.458 0.109 -12.937 1.00 97.38 84 ARG A N 1
ATOM 668 C CA . ARG A 1 84 ? 1.319 0.915 -13.820 1.00 97.38 84 ARG A CA 1
ATOM 669 C C . ARG A 1 84 ? 2.796 0.583 -13.643 1.00 97.38 84 ARG A C 1
ATOM 671 O O . ARG A 1 84 ? 3.498 0.445 -14.641 1.00 97.38 84 ARG A O 1
ATOM 678 N N . VAL A 1 85 ? 3.259 0.420 -12.404 1.00 97.19 85 VAL A N 1
ATOM 679 C CA . VAL A 1 85 ? 4.640 0.001 -12.117 1.00 97.19 85 VAL A CA 1
ATOM 680 C C . VAL A 1 85 ? 4.932 -1.352 -12.768 1.00 97.19 85 VAL A C 1
ATOM 682 O O . VAL A 1 85 ? 5.939 -1.493 -13.465 1.00 97.19 85 VAL A O 1
ATOM 685 N N . GLN A 1 86 ? 4.029 -2.323 -12.612 1.00 97.56 86 GLN A N 1
ATOM 686 C CA . GLN A 1 86 ? 4.206 -3.653 -13.187 1.00 97.56 86 GLN A CA 1
ATOM 687 C C . GLN A 1 86 ? 4.138 -3.649 -14.719 1.00 97.56 86 GLN A C 1
ATOM 689 O O . GLN A 1 86 ? 4.945 -4.315 -15.364 1.00 97.56 86 GLN A O 1
ATOM 694 N N . ALA A 1 87 ? 3.246 -2.854 -15.314 1.00 97.31 87 ALA A N 1
ATOM 695 C CA . ALA A 1 87 ? 3.148 -2.698 -16.763 1.00 97.31 87 ALA A CA 1
ATOM 696 C C . ALA A 1 87 ? 4.452 -2.149 -17.367 1.00 97.31 87 ALA A C 1
ATOM 698 O O . ALA A 1 87 ? 4.925 -2.649 -18.386 1.00 97.31 87 ALA A O 1
ATOM 699 N N . VAL A 1 88 ? 5.090 -1.170 -16.714 1.00 97.00 88 VAL A N 1
ATOM 700 C CA . VAL A 1 88 ? 6.392 -0.659 -17.171 1.00 97.00 88 VAL A CA 1
ATOM 701 C C . VAL A 1 88 ? 7.503 -1.687 -16.998 1.00 97.00 88 VAL A C 1
ATOM 703 O O . VAL A 1 88 ? 8.370 -1.793 -17.867 1.00 97.00 88 VAL A O 1
ATOM 706 N N . LYS A 1 89 ? 7.486 -2.464 -15.908 1.00 95.44 89 LYS A N 1
ATOM 707 C CA . LYS A 1 89 ? 8.435 -3.566 -15.716 1.00 95.44 89 LYS A CA 1
ATOM 708 C C . LYS A 1 89 ? 8.315 -4.583 -16.853 1.00 95.44 89 LYS A C 1
ATOM 710 O O . LYS A 1 89 ? 9.327 -4.903 -17.468 1.00 95.44 89 LYS A O 1
ATOM 715 N N . ALA A 1 90 ? 7.093 -5.000 -17.185 1.00 96.69 90 ALA A N 1
ATOM 716 C CA . ALA A 1 90 ? 6.819 -5.916 -18.289 1.00 96.69 90 ALA A CA 1
ATOM 717 C C . ALA A 1 90 ? 7.294 -5.353 -19.638 1.00 96.69 90 ALA A C 1
ATOM 719 O O . ALA A 1 90 ? 8.008 -6.037 -20.366 1.00 96.69 90 ALA A O 1
ATOM 720 N N . TRP A 1 91 ? 6.993 -4.084 -19.936 1.00 94.31 91 TRP A N 1
ATOM 721 C CA . TRP A 1 91 ? 7.452 -3.437 -21.168 1.00 94.31 91 TRP A CA 1
ATOM 722 C C . TRP A 1 91 ? 8.984 -3.400 -21.274 1.00 94.31 91 TRP A C 1
ATOM 724 O O . TRP A 1 91 ? 9.554 -3.705 -22.320 1.00 94.31 91 TRP A O 1
ATOM 734 N N . ARG A 1 92 ? 9.682 -3.080 -20.180 1.00 94.38 92 ARG A N 1
ATOM 735 C CA . ARG A 1 92 ? 11.153 -3.084 -20.153 1.00 94.38 92 ARG A CA 1
ATOM 736 C C . ARG A 1 92 ? 11.731 -4.491 -20.314 1.00 94.38 92 ARG A C 1
ATOM 738 O O . ARG A 1 92 ? 12.747 -4.633 -20.992 1.00 94.38 92 ARG A O 1
ATOM 745 N N . SER A 1 93 ? 11.099 -5.504 -19.723 1.00 93.69 93 SER A N 1
ATOM 746 C CA . SER A 1 93 ? 11.476 -6.909 -19.904 1.00 93.69 93 SER A CA 1
ATOM 747 C C . SER A 1 93 ? 11.308 -7.358 -21.357 1.00 93.69 93 SER A C 1
ATOM 749 O O . SER A 1 93 ? 12.232 -7.956 -21.900 1.00 93.69 93 SER A O 1
ATOM 751 N N . ASP A 1 94 ? 10.204 -6.995 -22.015 1.00 92.44 94 ASP A N 1
ATOM 752 C CA . ASP A 1 94 ? 9.981 -7.266 -23.444 1.00 92.44 94 ASP A CA 1
ATOM 753 C C . ASP A 1 94 ? 11.056 -6.599 -24.321 1.00 92.44 94 ASP A C 1
ATOM 755 O O . ASP A 1 94 ? 11.680 -7.251 -25.157 1.00 92.44 94 ASP A O 1
ATOM 759 N N . LEU A 1 95 ? 11.389 -5.327 -24.072 1.00 91.31 95 LEU A N 1
ATOM 760 C CA . LEU A 1 95 ? 12.477 -4.652 -24.793 1.00 91.31 95 LEU A CA 1
ATOM 761 C C . LEU A 1 95 ? 13.848 -5.307 -24.563 1.00 91.31 95 LEU A C 1
ATOM 763 O O . LEU A 1 95 ? 14.670 -5.355 -25.481 1.00 91.31 95 LEU A O 1
ATOM 767 N N . SER A 1 96 ? 14.107 -5.804 -23.351 1.00 89.81 96 SER A N 1
ATOM 768 C CA . SER A 1 96 ? 15.332 -6.545 -23.034 1.00 89.81 96 SER A CA 1
ATOM 769 C C . SER A 1 96 ? 15.387 -7.879 -23.778 1.00 89.81 96 SER A C 1
ATOM 771 O O . SER A 1 96 ? 16.431 -8.231 -24.325 1.00 89.81 96 SER A O 1
ATOM 773 N N . PHE A 1 97 ? 14.261 -8.593 -23.844 1.00 90.06 97 PHE A N 1
ATOM 774 C CA . PHE A 1 97 ? 14.130 -9.842 -24.588 1.00 90.06 97 PHE A CA 1
ATOM 775 C C . PHE A 1 97 ? 14.373 -9.629 -26.087 1.00 90.06 97 PHE A C 1
ATOM 777 O O . PHE A 1 97 ? 15.207 -10.313 -26.676 1.00 90.06 97 PHE A O 1
ATOM 784 N N . ARG A 1 98 ? 13.746 -8.612 -26.692 1.00 87.19 98 ARG A N 1
ATOM 785 C CA . ARG A 1 98 ? 13.961 -8.265 -28.110 1.00 87.19 98 ARG A CA 1
ATOM 786 C C . ARG A 1 98 ? 15.410 -7.894 -28.406 1.00 87.19 98 ARG A C 1
ATOM 788 O O . ARG A 1 98 ? 15.950 -8.286 -29.436 1.00 87.19 98 ARG A O 1
ATOM 795 N N . GLN A 1 99 ? 16.074 -7.178 -27.497 1.00 86.75 99 GLN A N 1
ATOM 796 C CA . GLN A 1 99 ? 17.498 -6.883 -27.654 1.00 86.75 99 GLN A CA 1
ATOM 797 C C . GLN A 1 99 ? 18.351 -8.158 -27.612 1.00 86.75 99 GLN A C 1
ATOM 799 O O . GLN A 1 99 ? 19.266 -8.300 -28.423 1.00 86.75 99 GLN A O 1
ATOM 804 N N . ALA A 1 100 ? 18.080 -9.064 -26.670 1.00 86.75 100 ALA A N 1
ATOM 805 C CA . ALA A 1 100 ? 18.798 -10.329 -26.560 1.00 86.75 100 ALA A CA 1
ATOM 806 C C . ALA A 1 100 ? 18.600 -11.187 -27.817 1.00 86.75 100 ALA A C 1
ATOM 808 O O . ALA A 1 100 ? 19.581 -11.672 -28.375 1.00 86.75 100 ALA A O 1
ATOM 809 N N . ALA A 1 101 ? 17.369 -11.268 -28.329 1.00 85.25 101 ALA A N 1
ATOM 810 C CA . ALA A 1 101 ? 17.055 -11.951 -29.581 1.00 85.25 101 ALA A CA 1
ATOM 811 C C . ALA A 1 101 ? 17.795 -11.332 -30.780 1.00 85.25 101 ALA A C 1
ATOM 813 O O . ALA A 1 101 ? 18.427 -12.049 -31.550 1.00 85.25 101 ALA A O 1
ATOM 814 N N . ALA A 1 102 ? 17.811 -9.999 -30.902 1.00 82.88 102 ALA A N 1
ATOM 815 C CA . ALA A 1 102 ? 18.568 -9.310 -31.950 1.00 82.88 102 ALA A CA 1
ATOM 816 C C . ALA A 1 102 ? 20.090 -9.519 -31.818 1.00 82.88 102 ALA A C 1
ATOM 818 O O . ALA A 1 102 ? 20.810 -9.525 -32.816 1.00 82.88 102 ALA A O 1
ATOM 819 N N . LYS A 1 103 ? 20.610 -9.680 -30.593 1.00 83.38 103 LYS A N 1
ATOM 820 C CA . LYS A 1 103 ? 22.023 -10.006 -30.355 1.00 83.38 103 LYS A CA 1
ATOM 821 C C . LYS A 1 103 ? 22.339 -11.451 -30.748 1.00 83.38 103 LYS A C 1
ATOM 823 O O . LYS A 1 103 ? 23.349 -11.653 -31.407 1.00 83.38 103 LYS A O 1
ATOM 828 N N . ALA A 1 104 ? 21.483 -12.404 -30.382 1.00 83.44 104 ALA A N 1
ATOM 829 C CA . ALA A 1 104 ? 21.637 -13.818 -30.713 1.00 83.44 104 ALA A CA 1
ATOM 830 C C . ALA A 1 104 ? 21.553 -14.067 -32.227 1.00 83.44 104 ALA A C 1
ATOM 832 O O . ALA A 1 104 ? 22.402 -14.764 -32.774 1.00 83.44 104 ALA A O 1
ATOM 833 N N . ALA A 1 105 ? 20.608 -13.413 -32.913 1.00 80.19 105 ALA A N 1
ATOM 834 C CA . ALA A 1 105 ? 20.490 -13.474 -34.369 1.00 80.19 105 ALA A CA 1
ATOM 835 C C . ALA A 1 105 ? 21.747 -12.932 -35.072 1.00 80.19 105 ALA A C 1
ATOM 837 O O . ALA A 1 105 ? 22.248 -13.547 -36.006 1.00 80.19 105 ALA A O 1
ATOM 838 N N . ALA A 1 106 ? 22.309 -11.818 -34.585 1.00 79.69 106 ALA A N 1
ATOM 839 C CA . ALA A 1 106 ? 23.561 -11.271 -35.115 1.00 79.69 106 ALA A CA 1
ATOM 840 C C . ALA A 1 106 ? 24.788 -12.169 -34.855 1.00 79.69 106 ALA A C 1
ATOM 842 O O . ALA A 1 106 ? 25.800 -12.006 -35.523 1.00 79.69 106 ALA A O 1
ATOM 843 N N . ALA A 1 107 ? 24.711 -13.085 -33.886 1.00 82.88 107 ALA A N 1
ATOM 844 C CA . ALA A 1 107 ? 25.756 -14.058 -33.571 1.00 82.88 107 ALA A CA 1
ATOM 845 C C . ALA A 1 107 ? 25.553 -15.411 -34.286 1.00 82.88 107 ALA A C 1
ATOM 847 O O . ALA A 1 107 ? 26.262 -16.365 -33.989 1.00 82.88 107 ALA A O 1
ATOM 848 N N . GLY A 1 108 ? 24.584 -15.510 -35.207 1.00 76.31 108 GLY A N 1
ATOM 849 C CA . GLY A 1 108 ? 24.338 -16.722 -35.995 1.00 76.31 108 GLY A CA 1
ATOM 850 C C . GLY A 1 108 ? 23.556 -17.822 -35.270 1.00 76.31 108 GLY A C 1
ATOM 851 O O . GLY A 1 108 ? 23.454 -18.930 -35.787 1.00 76.31 108 GLY A O 1
ATOM 852 N N . HIS A 1 109 ? 22.977 -17.551 -34.094 1.00 73.56 109 HIS A N 1
ATOM 853 C CA . HIS A 1 109 ? 22.159 -18.544 -33.396 1.00 73.56 109 HIS A CA 1
ATOM 854 C C . HIS A 1 109 ? 20.758 -18.665 -34.029 1.00 73.56 109 HIS A C 1
ATOM 856 O O . HIS A 1 109 ? 20.080 -17.643 -34.197 1.00 73.56 109 HIS A O 1
ATOM 862 N N . PRO A 1 110 ? 20.276 -19.889 -34.330 1.00 59.34 110 PRO A N 1
ATOM 863 C CA . PRO A 1 110 ? 18.947 -20.107 -34.885 1.00 59.34 110 PRO A CA 1
ATOM 864 C C . PRO A 1 110 ? 17.890 -19.871 -33.801 1.00 59.34 110 PRO A C 1
ATOM 866 O O . PRO A 1 110 ? 17.658 -20.694 -32.921 1.00 59.34 110 PRO A O 1
ATOM 869 N N . GLY A 1 111 ? 17.238 -18.716 -33.853 1.00 61.41 111 GLY A N 1
ATOM 870 C CA . GLY A 1 111 ? 16.085 -18.392 -33.023 1.00 61.41 111 GLY A CA 1
ATOM 871 C C . GLY A 1 111 ? 15.100 -17.555 -33.823 1.00 61.41 111 GLY A C 1
ATOM 872 O O . GLY A 1 111 ? 15.514 -16.747 -34.656 1.00 61.41 111 GLY A O 1
ATOM 873 N N . A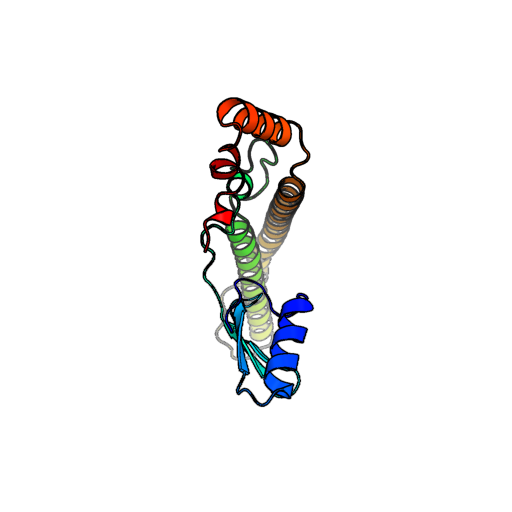RG A 1 112 ? 13.791 -17.742 -33.584 1.00 57.22 112 ARG A N 1
ATOM 874 C CA . ARG A 1 112 ? 12.733 -16.894 -34.162 1.00 57.22 112 ARG A CA 1
ATOM 875 C C . ARG A 1 112 ? 13.120 -15.432 -33.940 1.00 57.22 112 ARG A C 1
ATOM 877 O O . ARG A 1 112 ? 13.164 -14.972 -32.800 1.00 57.22 112 ARG A O 1
ATOM 884 N N . SER A 1 113 ? 13.441 -14.731 -35.027 1.00 56.81 113 SER A N 1
ATOM 885 C CA . SER A 1 113 ? 13.828 -13.325 -34.999 1.00 56.81 113 SER A CA 1
ATOM 886 C C . SER A 1 113 ? 12.672 -12.541 -34.370 1.00 56.81 113 SER A C 1
ATOM 888 O O . SER A 1 113 ? 11.608 -12.355 -34.959 1.00 56.81 113 SER A O 1
ATOM 890 N N . ALA A 1 114 ? 12.838 -12.142 -33.108 1.00 56.16 114 ALA A N 1
ATOM 891 C CA . ALA A 1 114 ? 11.881 -11.294 -32.411 1.00 56.16 114 ALA A CA 1
ATOM 892 C C . ALA A 1 114 ? 12.101 -9.843 -32.866 1.00 56.16 114 ALA A C 1
ATOM 894 O O . ALA A 1 114 ? 12.555 -8.997 -32.103 1.00 56.16 114 ALA A O 1
ATOM 895 N N . GLY A 1 115 ? 11.843 -9.613 -34.157 1.00 54.56 115 GLY A N 1
ATOM 896 C CA . GLY A 1 115 ? 11.525 -8.339 -34.792 1.00 54.56 115 GLY A CA 1
ATOM 897 C C . GLY A 1 115 ? 12.355 -7.118 -34.391 1.00 54.56 115 GLY A C 1
ATOM 898 O O . GLY A 1 115 ? 12.000 -6.394 -33.460 1.00 54.56 115 GLY A O 1
ATOM 899 N N . GLY A 1 116 ? 13.355 -6.791 -35.214 1.00 58.44 116 GLY A N 1
ATOM 900 C CA . GLY A 1 116 ? 13.852 -5.421 -35.377 1.00 58.44 116 GLY A CA 1
ATOM 901 C C . GLY A 1 116 ? 15.372 -5.269 -35.338 1.00 58.44 116 GLY A C 1
ATOM 902 O O . GLY A 1 116 ? 16.062 -5.896 -34.538 1.00 58.44 116 GLY A O 1
ATOM 903 N N . SER A 1 117 ? 15.901 -4.381 -36.186 1.00 64.19 117 SER A N 1
ATOM 904 C CA . SER A 1 117 ? 17.309 -3.976 -36.134 1.00 64.19 117 SER A CA 1
ATOM 905 C C . SER A 1 117 ? 17.634 -3.306 -34.791 1.00 64.19 117 SER A C 1
ATOM 907 O O . SER A 1 117 ? 16.793 -2.612 -34.212 1.00 64.19 117 SER A O 1
ATOM 909 N N . ARG A 1 118 ? 18.872 -3.468 -34.293 1.00 65.94 118 ARG A N 1
ATOM 910 C CA . ARG A 1 118 ? 19.327 -2.888 -33.008 1.00 65.94 118 ARG A CA 1
ATOM 911 C C . ARG A 1 118 ? 19.011 -1.388 -32.881 1.00 65.94 118 ARG A C 1
ATOM 913 O O . ARG A 1 118 ? 18.661 -0.937 -31.793 1.00 65.94 118 ARG A O 1
ATOM 920 N N . GLY A 1 119 ? 19.078 -0.641 -33.988 1.00 69.38 119 GLY A N 1
ATOM 921 C CA . GLY A 1 119 ? 18.759 0.790 -34.037 1.00 69.38 119 GLY A CA 1
ATOM 922 C C . GLY A 1 119 ? 17.288 1.113 -33.750 1.00 69.38 119 GLY A C 1
ATOM 923 O O . GLY A 1 119 ? 17.004 2.064 -33.026 1.00 69.38 119 GLY A O 1
ATOM 924 N N . ARG A 1 120 ? 16.342 0.277 -34.205 1.00 78.12 120 ARG A N 1
ATOM 925 C CA . ARG A 1 120 ? 14.897 0.478 -33.968 1.00 78.12 120 ARG A CA 1
ATOM 926 C C . ARG A 1 120 ? 14.496 0.291 -32.500 1.00 78.12 120 ARG A C 1
ATOM 928 O O . ARG A 1 120 ? 13.450 0.781 -32.088 1.00 78.12 120 ARG A O 1
ATOM 935 N N . LEU A 1 121 ? 15.330 -0.373 -31.693 1.00 81.50 121 LEU A N 1
ATOM 936 C CA . LEU A 1 121 ? 15.086 -0.578 -30.261 1.00 81.50 121 LEU A CA 1
ATOM 937 C C . LEU A 1 121 ? 15.602 0.572 -29.378 1.00 81.50 121 LEU A C 1
ATOM 939 O O . LEU A 1 121 ? 15.268 0.609 -28.194 1.00 81.50 121 LEU A O 1
ATOM 943 N N . LEU A 1 122 ? 16.381 1.525 -29.903 1.00 84.00 122 LEU A N 1
ATOM 944 C CA . LEU A 1 122 ? 16.905 2.644 -29.107 1.00 84.00 122 LEU A CA 1
ATOM 945 C C . LEU A 1 122 ? 15.793 3.578 -28.616 1.00 84.00 122 LEU A C 1
ATOM 947 O O . LEU A 1 122 ? 15.715 3.860 -27.418 1.00 84.00 122 LEU A O 1
ATOM 951 N N . VAL A 1 123 ? 14.901 3.993 -29.521 1.00 87.12 123 VAL A N 1
ATOM 952 C CA . VAL A 1 123 ? 13.795 4.910 -29.202 1.00 87.12 123 VAL A CA 1
ATOM 953 C C . VAL A 1 123 ? 12.859 4.307 -28.144 1.00 87.12 123 VAL A C 1
ATOM 955 O O . VAL A 1 123 ? 12.738 4.910 -27.074 1.00 87.12 123 VAL A O 1
ATOM 958 N N . PRO A 1 124 ? 12.297 3.087 -28.317 1.00 87.50 124 PRO A N 1
ATOM 959 C CA . PRO A 1 124 ? 11.463 2.464 -27.288 1.00 87.50 124 PRO A CA 1
ATOM 960 C C . PRO A 1 124 ? 12.156 2.343 -25.926 1.00 87.50 124 PRO A C 1
ATOM 962 O O . PRO A 1 124 ? 11.512 2.474 -24.885 1.00 87.50 124 PRO A O 1
ATOM 965 N N . ARG A 1 125 ? 13.479 2.133 -25.895 1.00 88.81 125 ARG A N 1
ATOM 966 C CA . ARG A 1 125 ? 14.229 2.025 -24.636 1.00 88.81 125 ARG A CA 1
ATOM 967 C C . ARG A 1 125 ? 14.346 3.347 -23.904 1.00 88.81 125 ARG A C 1
ATOM 969 O O . ARG A 1 125 ? 14.120 3.365 -22.693 1.00 88.81 125 ARG A O 1
ATOM 976 N N . VAL A 1 126 ? 14.679 4.429 -24.600 1.00 91.12 126 VAL A N 1
ATOM 977 C CA . VAL A 1 126 ? 14.733 5.764 -23.989 1.00 91.12 126 VAL A CA 1
ATOM 978 C C . VAL A 1 126 ? 13.345 6.155 -23.484 1.00 91.12 126 VAL A C 1
ATOM 980 O O . VAL A 1 126 ? 13.204 6.502 -22.308 1.00 91.12 126 VAL A O 1
ATOM 983 N N . SER A 1 127 ? 12.306 5.965 -24.304 1.00 92.38 127 SER A N 1
ATOM 984 C CA . SER A 1 127 ? 10.913 6.208 -23.916 1.00 92.38 127 SER A CA 1
ATOM 985 C C . SER A 1 127 ? 10.505 5.387 -22.688 1.00 92.38 127 SER A C 1
ATOM 987 O O . SER A 1 127 ? 9.927 5.933 -21.749 1.00 92.38 127 SER A O 1
ATOM 989 N N . SER A 1 128 ? 10.876 4.101 -22.625 1.00 92.50 128 SER A N 1
ATOM 990 C CA . SER A 1 128 ? 10.568 3.241 -21.473 1.00 92.50 128 SER A CA 1
ATOM 991 C C . SER A 1 128 ? 11.237 3.706 -20.179 1.00 92.50 128 SER A C 1
ATOM 993 O O . SER A 1 128 ? 10.630 3.620 -19.111 1.00 92.50 128 SER A O 1
ATOM 995 N N . LYS A 1 129 ? 12.458 4.257 -20.243 1.00 93.38 129 LYS A N 1
ATOM 996 C CA . LYS A 1 129 ? 13.150 4.814 -19.071 1.00 93.38 129 LYS A CA 1
ATOM 997 C C . LYS A 1 129 ? 12.470 6.088 -18.573 1.00 93.38 129 LYS A C 1
ATOM 999 O O . LYS A 1 129 ? 12.251 6.213 -17.369 1.00 93.38 129 LYS A O 1
ATOM 1004 N N . LEU A 1 130 ? 12.123 7.006 -19.476 1.00 95.94 130 LEU A N 1
ATOM 1005 C CA . LEU A 1 130 ? 11.425 8.248 -19.127 1.00 95.94 130 LEU A CA 1
ATOM 1006 C C . LEU A 1 130 ? 10.053 7.950 -18.519 1.00 95.94 130 LEU A C 1
ATOM 1008 O O . LEU A 1 130 ? 9.741 8.418 -17.423 1.00 95.94 130 LEU A O 1
ATOM 1012 N N . TYR A 1 131 ? 9.280 7.077 -19.167 1.00 95.88 131 TYR A N 1
ATOM 1013 C CA . TYR A 1 131 ? 7.981 6.652 -18.662 1.00 95.88 131 TYR A CA 1
ATOM 1014 C C . TYR A 1 131 ? 8.098 5.922 -17.315 1.00 95.88 131 TYR A C 1
ATOM 1016 O O . TYR A 1 131 ? 7.306 6.169 -16.409 1.00 95.88 131 TYR A O 1
ATOM 1024 N N . SER A 1 132 ? 9.132 5.095 -17.122 1.00 95.88 132 SER A N 1
ATOM 1025 C CA . SER A 1 132 ? 9.421 4.452 -15.832 1.00 95.88 132 SER A CA 1
ATOM 1026 C C . SER A 1 132 ? 9.689 5.456 -14.718 1.00 95.88 132 SER A C 1
ATOM 1028 O O . SER A 1 132 ? 9.182 5.262 -13.615 1.00 95.88 132 SER A O 1
ATOM 1030 N N . LYS A 1 133 ? 10.459 6.520 -14.982 1.00 97.19 133 LYS A N 1
ATOM 1031 C CA . LYS A 1 133 ? 10.706 7.584 -13.998 1.00 97.19 133 LYS A CA 1
ATOM 1032 C C . LYS A 1 133 ? 9.419 8.337 -13.661 1.00 97.19 133 LYS A C 1
ATOM 1034 O O . LYS A 1 133 ? 9.149 8.579 -12.489 1.00 97.19 133 LYS A O 1
ATOM 1039 N N . TRP A 1 134 ? 8.596 8.638 -14.665 1.00 97.50 134 TRP A N 1
ATOM 1040 C CA . TRP A 1 134 ? 7.300 9.287 -14.466 1.00 97.50 134 TRP A CA 1
ATOM 1041 C C . TRP A 1 134 ? 6.338 8.441 -13.622 1.00 97.50 134 TRP A C 1
ATOM 1043 O O . TRP A 1 134 ? 5.761 8.928 -12.650 1.00 97.50 134 TRP A O 1
ATOM 1053 N N . VAL A 1 135 ? 6.199 7.153 -13.948 1.00 97.38 135 VAL A N 1
ATOM 1054 C CA . VAL A 1 135 ? 5.370 6.216 -13.176 1.00 97.38 135 VAL A CA 1
ATOM 1055 C C . VAL A 1 135 ? 5.895 6.073 -11.748 1.00 97.38 135 VAL A C 1
ATOM 1057 O O . VAL A 1 135 ? 5.095 6.081 -10.815 1.00 97.38 135 VAL A O 1
ATOM 1060 N N . ALA A 1 136 ? 7.216 6.002 -11.554 1.00 96.94 136 ALA A N 1
ATOM 1061 C CA . ALA A 1 136 ? 7.824 5.936 -10.226 1.00 96.94 136 ALA A CA 1
ATOM 1062 C C . ALA A 1 136 ? 7.545 7.198 -9.394 1.00 96.94 136 ALA A C 1
ATOM 1064 O O . ALA A 1 136 ? 7.182 7.084 -8.225 1.00 96.94 136 ALA A O 1
ATOM 1065 N N . LEU A 1 137 ? 7.638 8.389 -9.997 1.00 97.50 137 LEU A N 1
ATOM 1066 C CA . LEU A 1 137 ? 7.279 9.650 -9.346 1.00 97.50 137 LEU A CA 1
ATOM 1067 C C . LEU A 1 137 ? 5.816 9.633 -8.896 1.00 97.50 137 LEU A C 1
ATOM 1069 O O . LEU A 1 137 ? 5.529 9.853 -7.721 1.00 97.50 137 LEU A O 1
ATOM 1073 N N . ARG A 1 138 ? 4.882 9.309 -9.798 1.00 97.31 138 ARG A N 1
ATOM 1074 C CA . ARG A 1 138 ? 3.451 9.251 -9.457 1.00 97.31 138 ARG A CA 1
ATOM 1075 C C . ARG A 1 138 ? 3.135 8.169 -8.421 1.00 97.31 138 ARG A C 1
ATOM 1077 O O . ARG A 1 138 ? 2.264 8.365 -7.573 1.00 97.31 138 ARG A O 1
ATOM 1084 N N . ALA A 1 139 ? 3.833 7.034 -8.464 1.00 97.00 139 ALA A N 1
ATOM 1085 C CA . ALA A 1 139 ? 3.707 5.977 -7.466 1.00 97.00 139 ALA A CA 1
ATOM 1086 C C . ALA A 1 139 ? 4.188 6.455 -6.089 1.00 97.00 139 ALA A C 1
ATOM 1088 O O . ALA A 1 139 ? 3.458 6.287 -5.116 1.00 97.00 139 ALA A O 1
ATOM 1089 N N . ARG A 1 140 ? 5.335 7.144 -6.017 1.00 96.56 140 ARG A N 1
ATOM 1090 C CA . ARG A 1 140 ? 5.838 7.768 -4.784 1.00 96.56 140 ARG A CA 1
ATOM 1091 C C . ARG A 1 140 ? 4.846 8.783 -4.221 1.00 96.56 140 ARG A C 1
ATOM 1093 O O . ARG A 1 140 ? 4.535 8.734 -3.039 1.00 96.56 140 ARG A O 1
ATOM 1100 N N . GLU A 1 141 ? 4.288 9.646 -5.065 1.00 96.44 141 GLU A N 1
ATOM 1101 C CA . GLU A 1 141 ? 3.246 10.597 -4.657 1.00 96.44 141 GLU A CA 1
ATOM 1102 C C . GLU A 1 141 ? 1.987 9.898 -4.121 1.00 96.44 141 GLU A C 1
ATOM 1104 O O . GLU A 1 141 ? 1.344 10.393 -3.196 1.00 96.44 141 GLU A O 1
ATOM 1109 N N . THR A 1 142 ? 1.653 8.722 -4.660 1.00 95.31 142 THR A N 1
ATOM 1110 C CA . THR A 1 142 ? 0.538 7.895 -4.171 1.00 95.31 142 THR A CA 1
ATOM 1111 C C . THR A 1 142 ? 0.839 7.306 -2.793 1.00 95.31 142 THR A C 1
ATOM 1113 O O . THR A 1 142 ? -0.027 7.353 -1.921 1.00 95.31 142 THR A O 1
ATOM 1116 N N . THR A 1 143 ? 2.058 6.808 -2.569 1.00 93.69 143 THR A N 1
ATOM 1117 C CA . THR A 1 143 ? 2.507 6.318 -1.255 1.00 93.69 143 THR A CA 1
ATOM 1118 C C . THR A 1 143 ? 2.525 7.446 -0.225 1.00 93.69 143 THR A C 1
ATOM 1120 O O . THR A 1 143 ? 1.890 7.323 0.819 1.00 93.69 143 THR A O 1
ATOM 1123 N N . ASN A 1 144 ? 3.121 8.593 -0.563 1.00 93.25 144 ASN A N 1
ATOM 1124 C CA . ASN A 1 144 ? 3.147 9.782 0.294 1.00 93.25 144 ASN A CA 1
ATOM 1125 C C . ASN A 1 144 ? 1.727 10.244 0.671 1.00 93.25 144 ASN A C 1
ATOM 1127 O O . ASN A 1 144 ? 1.473 10.654 1.802 1.00 93.25 144 ASN A O 1
ATOM 1131 N N . LEU A 1 145 ? 0.777 10.199 -0.274 1.00 92.44 145 LEU A N 1
ATOM 1132 C CA . LEU A 1 145 ? -0.626 10.519 -0.002 1.00 92.44 145 LEU A CA 1
ATOM 1133 C C . LEU A 1 145 ? -1.251 9.534 0.993 1.00 92.44 145 LEU A C 1
ATOM 1135 O O . LEU A 1 145 ? -2.018 9.960 1.856 1.00 92.44 145 LEU A O 1
ATOM 1139 N N . GLN A 1 146 ? -0.955 8.241 0.861 1.00 90.12 146 GLN A N 1
ATOM 1140 C CA . GLN A 1 146 ? -1.476 7.204 1.748 1.00 90.12 146 GLN A CA 1
ATOM 1141 C C . GLN A 1 146 ? -0.912 7.348 3.167 1.00 90.12 146 GLN A C 1
ATOM 1143 O O . GLN A 1 146 ? -1.679 7.315 4.127 1.00 90.12 146 GLN A O 1
ATOM 1148 N N . GLU A 1 147 ? 0.387 7.615 3.298 1.00 89.19 147 GLU A N 1
ATOM 1149 C CA . GLU A 1 147 ? 1.032 7.910 4.583 1.00 89.19 147 GLU A CA 1
ATOM 1150 C C . GLU A 1 147 ? 0.397 9.134 5.253 1.00 89.19 147 GLU A C 1
ATOM 1152 O O . GLU A 1 147 ? -0.074 9.052 6.388 1.00 89.19 147 GLU A O 1
ATOM 1157 N N . ARG A 1 148 ? 0.261 10.246 4.516 1.00 88.44 148 ARG A N 1
ATOM 1158 C CA . ARG A 1 148 ? -0.392 11.468 5.018 1.00 88.44 148 ARG A CA 1
ATOM 1159 C C . ARG A 1 148 ? -1.853 11.258 5.411 1.00 88.44 148 ARG A C 1
ATOM 1161 O O . ARG A 1 148 ? -2.335 11.922 6.319 1.00 88.44 148 ARG A O 1
ATOM 1168 N N . ARG A 1 149 ? -2.582 10.365 4.736 1.00 88.00 149 ARG A N 1
ATOM 1169 C CA . ARG A 1 149 ? -3.963 10.016 5.115 1.00 88.00 149 ARG A CA 1
ATOM 1170 C C . ARG A 1 149 ? -4.019 9.178 6.379 1.00 88.00 149 ARG A C 1
ATOM 1172 O O . ARG A 1 149 ? -4.928 9.386 7.170 1.00 88.00 149 ARG A O 1
ATOM 1179 N N . SER A 1 150 ? -3.056 8.281 6.576 1.00 85.50 150 SER A N 1
ATOM 1180 C CA . SER A 1 150 ? -3.004 7.416 7.755 1.00 85.50 150 SER A CA 1
ATOM 1181 C C . SER A 1 150 ? -2.791 8.198 9.056 1.00 85.50 150 SER A C 1
ATOM 1183 O O . SER A 1 150 ? -3.358 7.825 10.080 1.00 85.50 150 SER A O 1
ATOM 1185 N N . MET A 1 151 ? -2.053 9.314 8.987 1.00 85.94 151 MET A N 1
ATOM 1186 C CA . MET A 1 151 ? -1.794 10.206 10.123 1.00 85.94 151 MET A CA 1
ATOM 1187 C C . MET A 1 151 ? -3.030 10.998 10.579 1.00 85.94 151 MET A C 1
ATOM 1189 O O . MET A 1 151 ? -3.110 11.344 11.752 1.00 85.94 151 MET A O 1
ATOM 1193 N N . LEU A 1 152 ? -3.995 11.275 9.685 1.00 84.69 152 LEU A N 1
ATOM 1194 C CA . LEU A 1 152 ? -5.232 12.029 9.982 1.00 84.69 152 LEU A CA 1
ATOM 1195 C C . LEU A 1 152 ? -5.019 13.374 10.708 1.00 84.69 152 LEU A C 1
ATOM 1197 O O . LEU A 1 152 ? -5.902 13.867 11.409 1.00 84.69 152 LEU A O 1
ATOM 1201 N N . ASP A 1 153 ? -3.856 13.991 10.534 1.00 87.00 153 ASP A N 1
ATOM 1202 C CA . ASP A 1 153 ? -3.386 15.104 11.357 1.00 87.00 153 ASP A CA 1
ATOM 1203 C C . ASP A 1 153 ? -3.649 16.484 10.744 1.00 87.00 153 ASP A C 1
ATOM 1205 O O . ASP A 1 153 ? -3.596 17.492 11.455 1.00 87.00 153 ASP A O 1
ATOM 1209 N N . ALA A 1 154 ? -3.947 16.553 9.447 1.00 86.56 154 ALA A N 1
ATOM 1210 C CA . ALA A 1 154 ? -4.021 17.830 8.753 1.00 86.56 154 ALA A CA 1
ATOM 1211 C C . ALA A 1 154 ? -5.301 18.623 9.081 1.00 86.56 154 ALA A C 1
ATOM 1213 O O . ALA A 1 154 ? -6.329 18.038 9.438 1.00 86.56 154 ALA A O 1
ATOM 1214 N N . PRO A 1 155 ? -5.305 19.949 8.835 1.00 89.06 155 PRO A N 1
ATOM 1215 C CA . PRO A 1 155 ? -6.439 20.817 9.154 1.00 89.06 155 PRO A CA 1
ATOM 1216 C C . PRO A 1 155 ? -7.767 20.342 8.561 1.00 89.06 155 PRO A C 1
ATOM 1218 O O . PRO A 1 155 ? -8.770 20.315 9.262 1.00 89.06 155 PRO A O 1
ATOM 1221 N N . LEU A 1 156 ? -7.769 19.886 7.303 1.00 85.62 156 LEU A N 1
ATOM 1222 C CA . LEU A 1 156 ? -8.971 19.369 6.640 1.00 85.62 156 LEU A CA 1
ATOM 1223 C C . LEU A 1 156 ? -9.558 18.130 7.339 1.00 85.62 156 LEU A C 1
ATOM 1225 O O . LEU A 1 156 ? -10.776 17.956 7.376 1.00 85.62 156 LEU A O 1
ATOM 1229 N N . ASP A 1 157 ? -8.705 17.255 7.872 1.00 87.75 157 ASP A N 1
ATOM 1230 C CA . ASP A 1 157 ? -9.144 16.038 8.560 1.00 87.75 157 ASP A CA 1
ATOM 1231 C C . ASP A 1 157 ? -9.696 16.387 9.948 1.00 87.75 157 ASP A C 1
ATOM 1233 O O . ASP A 1 157 ? -10.757 15.888 10.331 1.00 87.75 157 ASP A O 1
ATOM 1237 N N . ARG A 1 158 ? -9.057 17.333 10.652 1.00 90.00 158 ARG A N 1
ATOM 1238 C CA . ARG A 1 158 ? -9.557 17.877 11.925 1.00 90.00 158 ARG A 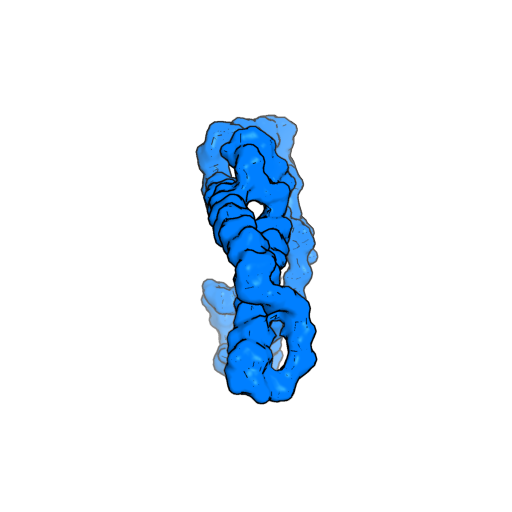CA 1
ATOM 1239 C C . ARG A 1 158 ? -10.898 18.585 11.756 1.00 90.00 158 ARG A C 1
ATOM 1241 O O . ARG A 1 158 ? -11.821 18.304 12.514 1.00 90.00 158 ARG A O 1
ATOM 1248 N N . THR A 1 159 ? -11.051 19.443 10.745 1.00 91.81 159 THR A N 1
ATOM 1249 C CA . THR A 1 159 ? -12.312 20.162 10.499 1.00 91.81 159 THR A CA 1
ATOM 1250 C C . THR A 1 159 ? -13.431 19.221 10.080 1.00 91.81 159 THR A C 1
ATOM 1252 O O . THR A 1 159 ? -14.538 19.344 10.597 1.00 91.81 159 THR A O 1
ATOM 1255 N N . THR A 1 160 ? -13.169 18.233 9.211 1.00 88.94 160 THR A N 1
ATOM 1256 C CA . THR A 1 160 ? -14.199 17.230 8.886 1.00 88.94 160 THR A CA 1
ATOM 1257 C C . THR A 1 160 ? -14.567 16.376 10.095 1.00 88.94 160 THR A C 1
ATOM 1259 O O . THR A 1 160 ? -15.746 16.081 10.277 1.00 88.94 160 THR A O 1
ATOM 1262 N N . THR A 1 161 ? -13.605 16.010 10.942 1.00 90.88 161 THR A N 1
ATOM 1263 C CA . THR A 1 161 ? -13.881 15.276 12.186 1.00 90.88 161 THR A CA 1
ATOM 1264 C C . THR A 1 161 ? -14.739 16.108 13.138 1.00 90.88 161 THR A C 1
ATOM 1266 O O . THR A 1 161 ? -15.797 15.640 13.557 1.00 90.88 161 THR A O 1
ATOM 1269 N N . ALA A 1 162 ? -14.353 17.360 13.397 1.00 93.75 162 ALA A N 1
ATOM 1270 C CA . ALA A 1 162 ? -15.093 18.287 14.250 1.00 93.75 162 ALA A CA 1
ATOM 1271 C C . ALA A 1 162 ? -16.509 18.561 13.717 1.00 93.75 162 ALA A C 1
ATOM 1273 O O . ALA A 1 162 ? -17.468 18.575 14.486 1.00 93.75 162 ALA A O 1
ATOM 1274 N N . LEU A 1 163 ? -16.668 18.704 12.397 1.00 94.88 163 LEU A N 1
ATOM 1275 C CA . LEU A 1 163 ? -17.969 18.859 11.748 1.00 94.88 163 LEU A CA 1
ATOM 1276 C C . LEU A 1 163 ? -18.886 17.666 12.046 1.00 94.88 163 LEU A C 1
ATOM 1278 O O . LEU A 1 163 ? -20.017 17.855 12.489 1.00 94.88 163 LEU A O 1
ATOM 1282 N N . TRP A 1 164 ? -18.405 16.436 11.842 1.00 93.25 164 TRP A N 1
ATOM 1283 C CA . TRP A 1 164 ? -19.211 15.240 12.100 1.00 93.25 164 TRP A CA 1
ATOM 1284 C C . TRP A 1 164 ? -19.467 15.012 13.588 1.00 93.25 164 TRP A C 1
ATOM 1286 O O . TRP A 1 164 ? -20.560 14.579 13.950 1.00 93.25 164 TRP A O 1
ATOM 1296 N N . GLN A 1 165 ? -18.511 15.339 14.457 1.00 94.56 165 GLN A N 1
ATOM 1297 C CA . GLN A 1 165 ? -18.714 15.320 15.906 1.00 94.56 165 GLN A CA 1
ATOM 1298 C C . GLN A 1 165 ? -19.791 16.323 16.333 1.00 94.56 165 GLN A C 1
ATOM 1300 O O . GLN A 1 165 ? -20.681 15.963 17.099 1.00 94.56 165 GLN A O 1
ATOM 1305 N N . LYS A 1 166 ? -19.779 17.544 15.786 1.00 96.56 166 LYS A N 1
ATOM 1306 C CA . LYS A 1 166 ? -20.782 18.575 16.085 1.00 96.56 166 LYS A CA 1
ATOM 1307 C C . LYS A 1 166 ? -22.171 18.194 15.566 1.00 96.56 166 LYS A C 1
ATOM 1309 O O . LYS A 1 166 ? -23.144 18.312 16.304 1.00 96.56 166 LYS A O 1
ATOM 1314 N N . LEU A 1 167 ? -22.264 17.707 14.326 1.00 96.94 167 LEU A N 1
ATOM 1315 C CA . LEU A 1 167 ? -23.541 17.359 13.691 1.00 96.94 167 LEU A CA 1
ATOM 1316 C C . LEU A 1 167 ? -24.167 16.074 14.251 1.00 96.94 167 LEU A C 1
ATOM 1318 O O . LEU A 1 167 ? -25.384 15.997 14.379 1.00 96.94 167 LEU A O 1
ATOM 1322 N N . MET A 1 168 ? -23.363 15.053 14.568 1.00 94.94 168 MET A N 1
ATOM 1323 C CA . MET A 1 168 ? -23.873 13.721 14.932 1.00 94.94 168 MET A CA 1
ATOM 1324 C C . MET A 1 168 ? -23.647 13.330 16.398 1.00 94.94 168 MET A C 1
ATOM 1326 O O . MET A 1 168 ? -24.169 12.296 16.825 1.00 94.94 168 MET A O 1
ATOM 1330 N N . LYS A 1 169 ? -22.878 14.106 17.174 1.00 93.31 169 LYS A N 1
ATOM 1331 C CA . LYS A 1 169 ? -22.531 13.820 18.577 1.00 93.31 169 LYS A CA 1
ATOM 1332 C C . LYS A 1 169 ? -22.046 12.367 18.745 1.00 93.31 169 LYS A C 1
ATOM 1334 O O . LYS A 1 169 ? -21.120 11.929 18.055 1.00 93.31 169 LYS A O 1
ATOM 1339 N N . GLN A 1 170 ? -22.737 11.591 19.582 1.00 90.88 170 GLN A N 1
ATOM 1340 C CA . GLN A 1 170 ? -22.454 10.183 19.877 1.00 90.88 170 GLN A CA 1
ATOM 1341 C C . GLN A 1 170 ? -22.641 9.232 18.689 1.00 90.88 170 GLN A C 1
ATOM 1343 O O . GLN A 1 170 ? -22.236 8.082 18.767 1.00 90.88 170 GLN A O 1
ATOM 1348 N N . ARG A 1 171 ? -23.251 9.664 17.578 1.00 90.94 171 ARG A N 1
ATOM 1349 C CA . ARG A 1 171 ? -23.435 8.839 16.367 1.00 90.94 171 ARG A CA 1
ATOM 1350 C C . ARG A 1 171 ? -22.375 9.106 15.293 1.00 90.94 171 ARG A C 1
ATOM 1352 O O . ARG A 1 171 ? -22.417 8.480 14.235 1.00 90.94 171 ARG A O 1
ATOM 1359 N N . SER A 1 172 ? -21.429 10.014 15.545 1.00 91.75 172 SER A N 1
ATOM 1360 C CA . SER A 1 172 ? -20.387 10.423 14.585 1.00 91.75 172 SER A CA 1
ATOM 1361 C C . SER A 1 172 ? -19.489 9.269 14.126 1.00 91.75 172 SER A C 1
ATOM 1363 O O . SER A 1 172 ? -19.080 9.228 12.961 1.00 91.75 172 SER A O 1
ATOM 1365 N N . TRP A 1 173 ? -19.261 8.273 14.986 1.00 87.56 173 TRP A N 1
ATOM 1366 C CA . TRP A 1 173 ? -18.505 7.060 14.662 1.00 87.56 173 TRP A CA 1
ATOM 1367 C C . TRP A 1 173 ? -19.075 6.299 13.455 1.00 87.56 173 TRP A C 1
ATOM 1369 O O . TRP A 1 173 ? -18.300 5.754 12.675 1.00 87.56 173 TRP A O 1
ATOM 1379 N N . ARG A 1 174 ? -20.394 6.353 13.200 1.00 88.38 174 ARG A N 1
ATOM 1380 C CA . ARG A 1 174 ? -21.015 5.733 12.009 1.00 88.38 174 ARG A CA 1
ATOM 1381 C C . ARG A 1 174 ? -20.453 6.294 10.702 1.00 88.38 174 ARG A C 1
ATOM 1383 O O . ARG A 1 174 ? -20.416 5.603 9.686 1.00 88.38 174 ARG A O 1
ATOM 1390 N N . ARG A 1 175 ? -20.031 7.564 10.708 1.00 87.88 175 ARG A N 1
ATOM 1391 C CA . ARG A 1 175 ? -19.445 8.229 9.541 1.00 87.88 175 ARG A CA 1
ATOM 1392 C C . ARG A 1 175 ? -17.923 8.152 9.527 1.00 87.88 175 ARG A C 1
ATOM 1394 O O . ARG A 1 175 ? -17.347 7.996 8.449 1.00 87.88 175 ARG A O 1
ATOM 1401 N N . LEU A 1 176 ? -17.295 8.283 10.695 1.00 87.06 176 LEU A N 1
ATOM 1402 C CA . LEU A 1 176 ? -15.840 8.351 10.842 1.00 87.06 176 LEU A CA 1
ATOM 1403 C C . LEU A 1 176 ? -15.173 6.968 10.791 1.00 87.06 176 LEU A C 1
ATOM 1405 O O . LEU A 1 176 ? -14.117 6.830 10.177 1.00 87.06 176 LEU A O 1
ATOM 1409 N N . MET A 1 177 ? -15.808 5.951 11.378 1.00 85.69 177 MET A N 1
ATOM 1410 C CA . MET A 1 177 ? -15.285 4.588 11.521 1.00 85.69 177 MET A CA 1
ATOM 1411 C C . MET A 1 177 ? -16.363 3.533 11.205 1.00 85.69 177 MET A C 1
ATOM 1413 O O . MET A 1 177 ? -16.741 2.743 12.070 1.00 85.69 177 MET A O 1
ATOM 1417 N N . PRO A 1 178 ? -16.891 3.496 9.964 1.00 85.56 178 PRO A N 1
ATOM 1418 C CA . PRO A 1 178 ? -17.906 2.512 9.577 1.00 85.56 178 PRO A CA 1
ATOM 1419 C C . PRO A 1 178 ? -17.396 1.067 9.648 1.00 85.56 178 PRO A C 1
ATOM 1421 O O . PRO A 1 178 ? -18.192 0.153 9.797 1.00 85.56 178 PRO A O 1
ATOM 1424 N N . ASN A 1 179 ? -16.079 0.865 9.587 1.00 84.31 179 ASN A N 1
ATOM 1425 C CA . ASN A 1 179 ? -15.421 -0.434 9.705 1.00 84.31 179 ASN A CA 1
ATOM 1426 C C . ASN A 1 179 ? -15.615 -1.110 11.073 1.00 84.31 179 ASN A C 1
ATOM 1428 O O . ASN A 1 179 ? -15.320 -2.288 11.199 1.00 84.31 179 ASN A O 1
ATOM 1432 N N . LEU A 1 180 ? -16.101 -0.389 12.090 1.00 82.44 180 LEU A N 1
ATOM 1433 C CA . LEU A 1 180 ? -16.502 -0.989 13.368 1.00 82.44 180 LEU A CA 1
ATOM 1434 C C . LEU A 1 180 ? -17.765 -1.857 13.247 1.00 82.44 180 LEU A C 1
ATOM 1436 O O . LEU A 1 180 ? -18.040 -2.644 14.140 1.00 82.44 180 LEU A O 1
ATOM 1440 N N . TRP A 1 181 ? -18.524 -1.712 12.157 1.00 83.88 181 TRP A N 1
ATOM 1441 C CA . TRP A 1 181 ? -19.655 -2.582 11.827 1.00 83.88 181 TRP A CA 1
ATOM 1442 C C . TRP A 1 181 ? -19.259 -3.783 10.961 1.00 83.88 181 TRP A C 1
ATOM 1444 O O . TRP A 1 181 ? -20.137 -4.507 10.507 1.00 83.88 181 TRP A O 1
ATOM 1454 N N . ASP A 1 182 ? -17.968 -3.976 10.686 1.00 79.25 182 ASP A N 1
ATOM 1455 C CA . ASP A 1 182 ? -17.481 -5.122 9.918 1.00 79.25 182 ASP A CA 1
ATOM 1456 C C . ASP A 1 182 ? -17.271 -6.321 10.864 1.00 79.25 182 ASP A C 1
ATOM 1458 O O . ASP A 1 182 ? -16.145 -6.642 11.264 1.00 79.25 182 ASP A O 1
ATOM 1462 N N . PHE A 1 183 ? -18.391 -6.888 11.326 1.00 72.38 183 PHE A N 1
ATOM 1463 C CA . PHE A 1 183 ? -18.454 -8.025 12.248 1.00 72.38 183 PHE A CA 1
ATOM 1464 C C . PHE A 1 183 ? -18.777 -9.341 11.535 1.00 72.38 183 PHE A C 1
ATOM 1466 O O . PHE A 1 183 ? -19.372 -9.323 10.439 1.00 72.38 183 PHE A O 1
#

pLDDT: mean 88.32, std 8.75, range [54.56, 97.56]

Sequence (183 aa):
MLVDNGVKGDSRVQKAARSAADAGWDVVLFGVSPNSEKHSWKIGDAQVRLIPKPNPLRPRRHDMRRPFPRRPLAYRSPQVARYRVQAVKAWRSDLSFRQAAAKAAAAGHPGRSAGGSRGRLLVPRVSSKLYSKWVALRARETTNLQERRSMLDAPLDRTTTALWQKLMKQRSWRRLMPNLWDF

Organism: NCBI:txid2706086

Radius of gyration: 26.57 Å; chains: 1; bounding box: 50×52×70 Å